Protein AF-A0A2V9KJS5-F1 (afdb_monomer)

Radius of gyration: 25.61 Å; Cα contacts (8 Å, |Δi|>4): 44; chains: 1; bounding box: 44×34×64 Å

Mean predicted aligned error: 13.13 Å

Structure (mmCIF, N/CA/C/O backbone):
data_AF-A0A2V9KJS5-F1
#
_entry.id   AF-A0A2V9KJS5-F1
#
loop_
_atom_site.group_PDB
_atom_site.id
_atom_site.type_symbol
_atom_site.label_atom_id
_atom_site.label_alt_id
_atom_site.label_comp_id
_atom_site.label_asym_id
_atom_site.label_entity_id
_atom_site.label_seq_id
_atom_site.pdbx_PDB_ins_code
_atom_site.Cartn_x
_atom_site.Cartn_y
_atom_site.Cartn_z
_atom_site.occupancy
_atom_site.B_iso_or_equiv
_atom_site.auth_seq_id
_atom_site.auth_comp_id
_atom_site.auth_asym_id
_atom_site.auth_atom_id
_atom_site.pdbx_PDB_model_num
ATOM 1 N N . MET A 1 1 ? -23.967 -6.698 23.222 1.00 66.19 1 MET A N 1
ATOM 2 C CA . MET A 1 1 ? -23.180 -5.542 22.737 1.00 66.19 1 MET A CA 1
ATOM 3 C C . MET A 1 1 ? -22.035 -5.973 21.818 1.00 66.19 1 MET A C 1
ATOM 5 O O . MET A 1 1 ? -22.158 -5.755 20.622 1.00 66.19 1 MET A O 1
ATOM 9 N N . LEU A 1 2 ? -21.000 -6.670 22.311 1.00 79.38 2 LEU A N 1
ATOM 10 C CA . LEU A 1 2 ? -19.844 -7.090 21.489 1.00 79.38 2 LEU A CA 1
ATOM 11 C C . LEU A 1 2 ? -20.213 -7.944 20.261 1.00 79.38 2 LEU A C 1
ATOM 13 O O . LEU A 1 2 ? -19.704 -7.692 19.179 1.00 79.38 2 LEU A O 1
ATOM 17 N N . LYS A 1 3 ? -21.171 -8.877 20.381 1.00 79.25 3 LYS A N 1
ATOM 18 C CA . LYS A 1 3 ? -21.680 -9.669 19.236 1.00 79.25 3 LYS A CA 1
ATOM 19 C C . LYS A 1 3 ? -22.323 -8.825 18.121 1.00 79.25 3 LYS A C 1
ATOM 21 O O . LYS A 1 3 ? -22.364 -9.272 16.985 1.00 79.25 3 LYS A O 1
ATOM 26 N N . SER A 1 4 ? -22.862 -7.648 18.449 1.00 77.19 4 SER A N 1
ATOM 27 C CA . SER A 1 4 ? -23.443 -6.722 17.463 1.00 77.19 4 SER A CA 1
ATOM 28 C C . SER A 1 4 ? -22.342 -5.935 16.754 1.00 77.19 4 SER A C 1
ATOM 30 O O . SER A 1 4 ? -22.326 -5.853 15.531 1.00 77.19 4 SER A O 1
ATOM 32 N N . VAL A 1 5 ? -21.356 -5.458 17.523 1.00 82.00 5 VAL A N 1
ATOM 33 C CA . VAL A 1 5 ? -20.158 -4.797 16.990 1.00 82.00 5 VAL A CA 1
ATOM 34 C C . VAL A 1 5 ? -19.391 -5.733 16.052 1.00 82.00 5 VAL A C 1
ATOM 36 O O . VAL A 1 5 ? -19.083 -5.350 14.935 1.00 82.00 5 VAL A O 1
ATOM 39 N N . ALA A 1 6 ? -19.194 -6.998 16.437 1.00 76.00 6 ALA A N 1
ATOM 40 C CA . ALA A 1 6 ? -18.516 -8.009 15.620 1.00 76.00 6 ALA A CA 1
ATOM 41 C C . ALA A 1 6 ? -19.220 -8.344 14.287 1.00 76.00 6 ALA A C 1
ATOM 43 O O . ALA A 1 6 ? -18.598 -8.925 13.407 1.00 76.00 6 ALA A O 1
ATOM 44 N N . ARG A 1 7 ? -20.504 -7.997 14.122 1.00 79.56 7 ARG A N 1
ATOM 45 C CA . ARG A 1 7 ? -21.276 -8.210 12.882 1.00 79.56 7 ARG A CA 1
ATOM 46 C C . ARG A 1 7 ? -21.325 -6.965 11.986 1.00 79.56 7 ARG A C 1
ATOM 48 O O . ARG A 1 7 ? -22.217 -6.857 11.153 1.00 79.56 7 ARG A O 1
ATOM 55 N N . GLY A 1 8 ? -20.407 -6.017 12.182 1.00 70.06 8 GLY A N 1
ATOM 56 C CA . GLY A 1 8 ? -20.350 -4.758 11.430 1.00 70.06 8 GLY A CA 1
ATOM 57 C C . GLY A 1 8 ? -21.174 -3.621 12.043 1.00 70.06 8 GLY A C 1
ATOM 58 O O . GLY A 1 8 ? -21.298 -2.553 11.449 1.00 70.06 8 GLY A O 1
ATOM 59 N N . GLY A 1 9 ? -21.741 -3.817 13.238 1.00 77.69 9 GLY A N 1
ATOM 60 C CA . GLY A 1 9 ? -22.345 -2.733 14.008 1.00 77.69 9 GLY A CA 1
ATOM 61 C C . GLY A 1 9 ? -21.290 -1.808 14.626 1.00 77.69 9 GLY A C 1
ATOM 62 O O . GLY A 1 9 ? -20.128 -2.171 14.793 1.00 77.69 9 GLY A O 1
ATOM 63 N N . SER A 1 10 ? -21.702 -0.612 15.048 1.00 84.19 10 SER A N 1
ATOM 64 C CA . SER A 1 10 ? -20.846 0.279 15.843 1.00 84.19 10 SER A CA 1
ATOM 65 C C . SER A 1 10 ? -21.577 0.782 17.079 1.00 84.19 10 SER A C 1
ATOM 67 O O . SER A 1 10 ? -22.795 0.956 17.052 1.00 84.19 10 SER A O 1
ATOM 69 N N . VAL A 1 11 ? -20.841 0.989 18.172 1.00 89.44 11 VAL A N 1
ATOM 70 C CA . VAL A 1 11 ? -21.394 1.506 19.428 1.00 89.44 11 VAL A CA 1
ATOM 71 C C . VAL A 1 11 ? -20.583 2.706 19.899 1.00 89.44 11 VAL A C 1
ATOM 73 O O . VAL A 1 11 ? -19.363 2.632 20.024 1.00 89.44 11 VAL A O 1
ATOM 76 N N . THR A 1 12 ? -21.267 3.807 20.194 1.00 91.50 12 THR A N 1
ATOM 77 C CA . THR A 1 12 ? -20.660 5.006 20.781 1.00 91.50 12 THR A CA 1
ATOM 78 C C . THR A 1 12 ? -20.709 4.913 22.302 1.00 91.50 12 THR A C 1
ATOM 80 O O . THR A 1 12 ? -21.775 4.738 22.886 1.00 91.50 12 THR A O 1
ATOM 83 N N . VAL A 1 13 ? -19.554 5.040 22.950 1.00 92.12 13 VAL A N 1
ATOM 84 C CA . VAL A 1 13 ? -19.421 5.114 24.408 1.00 92.12 13 VAL A CA 1
ATOM 85 C C . VAL A 1 13 ? -19.503 6.579 24.816 1.00 92.12 13 VAL A C 1
ATOM 87 O O . VAL A 1 13 ? -18.744 7.411 24.314 1.00 92.12 13 VAL A O 1
ATOM 90 N N . THR A 1 14 ? -20.421 6.901 25.727 1.00 95.81 14 THR A N 1
ATOM 91 C CA . THR A 1 14 ? -20.637 8.266 26.221 1.00 95.81 14 THR A CA 1
ATOM 92 C C . THR A 1 14 ? -20.308 8.392 27.705 1.00 95.81 14 THR A C 1
ATOM 94 O O . THR A 1 14 ? -20.725 7.549 28.496 1.00 95.81 14 THR A O 1
ATOM 97 N N . LEU A 1 15 ? -19.663 9.489 28.103 1.00 92.62 15 LEU A N 1
ATOM 98 C CA . LEU A 1 15 ? -19.493 9.903 29.493 1.00 92.62 15 LEU A CA 1
ATOM 99 C C . LEU A 1 15 ? -20.360 11.141 29.753 1.00 92.62 15 LEU A C 1
ATOM 101 O O . LEU A 1 15 ? -20.144 12.189 29.149 1.00 92.62 15 LEU A O 1
ATOM 105 N N . ARG A 1 16 ? -21.354 11.023 30.647 1.00 94.38 16 ARG A N 1
ATOM 106 C CA . ARG A 1 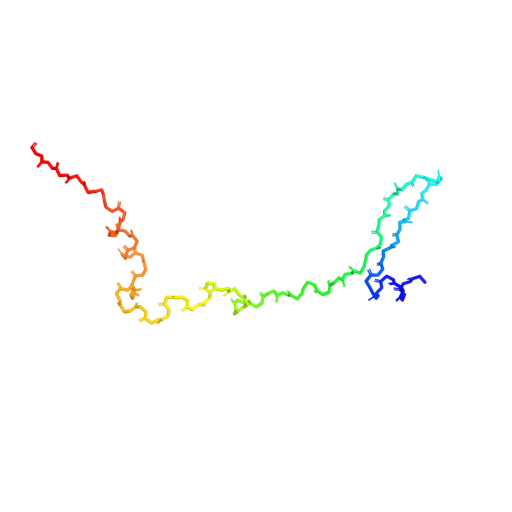16 ? -22.323 12.100 30.958 1.00 94.38 16 ARG A CA 1
ATOM 107 C C . ARG A 1 16 ? -23.002 12.669 29.701 1.00 94.38 16 ARG A C 1
ATOM 109 O O . ARG A 1 16 ? -23.056 13.878 29.502 1.00 94.38 16 ARG A O 1
ATOM 116 N N . GLY A 1 17 ? -23.450 11.778 28.814 1.00 91.94 17 GLY A N 1
ATOM 117 C CA . GLY A 1 17 ? -24.099 12.136 27.547 1.00 91.94 17 GLY A CA 1
ATOM 118 C C . GLY A 1 17 ? -23.153 12.644 26.452 1.00 91.94 17 GLY A C 1
ATOM 119 O O . GLY A 1 17 ? -23.589 12.818 25.319 1.00 91.94 17 GLY A O 1
ATOM 120 N N . LYS A 1 18 ? -21.859 12.840 26.743 1.00 92.88 18 LYS A N 1
ATOM 121 C CA . LYS A 1 18 ? -20.866 13.263 25.749 1.00 92.88 18 LYS A CA 1
ATOM 122 C C . LYS A 1 18 ? -20.149 12.050 25.158 1.00 92.88 18 LYS A C 1
ATOM 124 O O . LYS A 1 18 ? -19.657 11.229 25.931 1.00 92.88 18 LYS A O 1
ATOM 129 N N . PRO A 1 19 ? -20.066 11.904 23.829 1.00 93.00 19 PRO A N 1
ATOM 130 C CA . PRO A 1 19 ? -19.322 10.812 23.208 1.00 93.00 19 PRO A CA 1
ATOM 131 C C . PRO A 1 19 ? -17.830 10.920 23.547 1.00 93.00 19 PRO A C 1
ATOM 133 O O . PRO A 1 19 ? -17.236 11.983 23.395 1.00 93.00 19 PRO A O 1
ATOM 136 N N . VAL A 1 20 ? -17.239 9.820 24.018 1.00 95.19 20 VAL A N 1
ATOM 137 C CA . VAL A 1 20 ? -15.817 9.744 24.410 1.00 95.19 20 VAL A CA 1
ATOM 138 C C . VAL A 1 20 ? -15.037 8.674 23.652 1.00 95.19 20 VAL A C 1
ATOM 140 O O . VAL A 1 20 ? -13.826 8.799 23.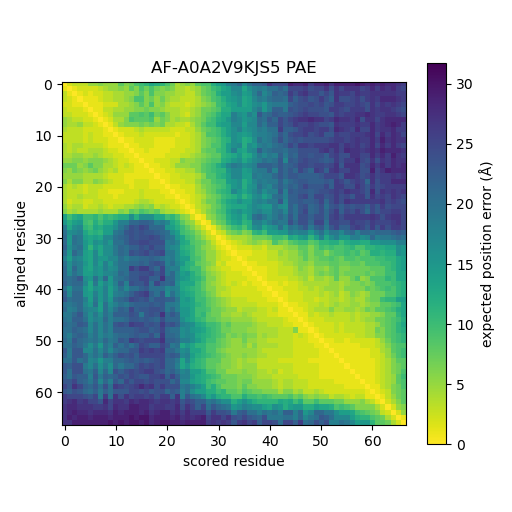512 1.00 95.19 20 VAL A O 1
ATOM 143 N N . ALA A 1 21 ? -15.705 7.635 23.145 1.00 93.31 21 ALA A N 1
ATOM 144 C CA . ALA A 1 21 ? -15.071 6.602 22.331 1.00 93.31 21 ALA A CA 1
ATOM 145 C C . ALA A 1 21 ? -16.081 5.941 21.384 1.00 93.31 21 ALA A C 1
ATOM 147 O O . ALA A 1 21 ? -17.291 5.987 21.615 1.00 93.31 21 ALA A O 1
ATOM 148 N N . LYS A 1 22 ? -15.583 5.286 20.331 1.00 89.69 22 LYS A N 1
ATOM 149 C CA . LYS A 1 22 ? -16.386 4.470 19.415 1.00 89.69 22 LYS A CA 1
ATOM 150 C C . LYS A 1 22 ? -15.807 3.061 19.354 1.00 89.69 22 LYS A C 1
ATOM 152 O O . LYS A 1 22 ? -14.634 2.881 19.049 1.00 89.69 22 LYS A O 1
ATOM 157 N N . LEU A 1 23 ? -16.648 2.077 19.642 1.00 89.19 23 LEU A N 1
ATOM 158 C CA . LEU A 1 23 ? -16.358 0.659 19.498 1.00 89.19 23 LEU A CA 1
ATOM 159 C C . LEU A 1 23 ? -16.847 0.224 18.116 1.00 89.19 23 LEU A C 1
ATOM 161 O O . LEU A 1 23 ? -18.043 0.280 17.820 1.00 89.19 23 LEU A O 1
ATOM 165 N N . VAL A 1 24 ? -15.910 -0.173 17.269 1.00 84.69 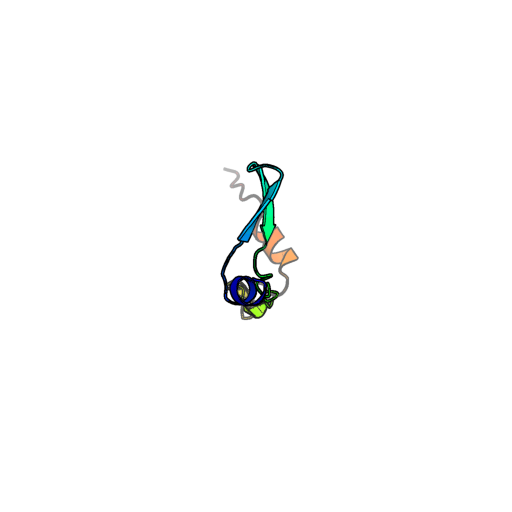24 VAL A N 1
ATOM 166 C CA . VAL A 1 24 ? -16.161 -0.736 15.939 1.00 84.69 24 VAL A CA 1
ATOM 167 C C . VAL A 1 24 ? -15.636 -2.163 15.915 1.00 84.69 24 VAL A C 1
ATOM 169 O O . VAL A 1 24 ? -14.766 -2.506 16.722 1.00 84.69 24 VAL A O 1
ATOM 172 N N . SER A 1 25 ? -16.157 -3.012 15.024 1.00 82.69 25 SER A N 1
ATOM 173 C CA . SER A 1 25 ? -15.426 -4.234 14.710 1.00 82.69 25 SER A CA 1
ATOM 174 C C . SER A 1 25 ? -14.054 -3.814 14.222 1.00 82.69 25 SER A C 1
ATOM 176 O O . SER A 1 25 ? -13.937 -2.937 13.363 1.00 82.69 25 SER A O 1
ATOM 178 N N . LEU A 1 26 ? -13.027 -4.470 14.742 1.00 74.81 26 LEU A N 1
ATOM 179 C CA . LEU A 1 26 ? -11.844 -4.658 13.934 1.00 74.81 26 LEU A CA 1
ATOM 180 C C . LEU A 1 26 ? -12.356 -5.499 12.769 1.00 74.81 26 LEU A C 1
ATOM 182 O O . LEU A 1 26 ? -12.569 -6.701 12.920 1.00 74.81 26 LEU A O 1
ATOM 186 N N . GLU A 1 27 ? -12.687 -4.858 11.645 1.00 65.94 27 GLU A N 1
ATOM 187 C CA . GLU A 1 27 ? -12.612 -5.591 10.393 1.00 65.94 27 GLU A CA 1
ATOM 188 C C . GLU A 1 27 ? -11.244 -6.264 10.446 1.00 65.94 27 GLU A C 1
ATOM 190 O O . GLU A 1 27 ? -10.262 -5.632 10.858 1.00 65.94 27 GLU A O 1
ATOM 195 N N . GLU A 1 28 ? -11.169 -7.555 10.123 1.00 56.50 28 GLU A N 1
ATOM 196 C CA . GLU A 1 28 ? -9.897 -8.052 9.635 1.00 56.50 28 GLU A CA 1
ATOM 197 C C . GLU A 1 28 ? -9.560 -7.081 8.511 1.00 56.50 28 GLU A C 1
ATOM 199 O O . GLU A 1 28 ? -10.142 -7.156 7.425 1.00 56.50 28 GLU A O 1
ATOM 204 N N . THR A 1 29 ? -8.685 -6.112 8.785 1.00 57.22 29 THR A N 1
ATOM 205 C CA . THR A 1 29 ? -7.883 -5.486 7.760 1.00 57.22 29 THR A CA 1
ATOM 206 C C . THR A 1 29 ? -7.162 -6.685 7.203 1.00 57.22 29 THR A C 1
ATOM 208 O O . THR A 1 29 ? -6.125 -7.084 7.723 1.00 57.22 29 THR A O 1
ATOM 211 N N . LYS A 1 30 ? -7.801 -7.369 6.248 1.00 61.94 30 LYS A N 1
ATOM 212 C CA . LYS A 1 30 ? -7.168 -8.410 5.478 1.00 61.94 30 LYS A CA 1
ATOM 213 C C . LYS A 1 30 ? -5.992 -7.665 4.918 1.00 61.94 30 LYS A C 1
ATOM 215 O O . LYS A 1 30 ? -6.184 -6.739 4.125 1.00 61.94 30 LYS A O 1
ATOM 220 N N . GLU A 1 31 ? -4.816 -7.963 5.456 1.00 69.56 31 GLU A N 1
ATOM 221 C CA . GLU A 1 31 ? -3.584 -7.445 4.913 1.00 69.56 31 GLU A CA 1
ATOM 222 C C . GLU A 1 31 ? -3.680 -7.745 3.430 1.00 69.56 31 GLU A C 1
ATOM 224 O O . GLU A 1 31 ? -3.795 -8.908 3.027 1.00 69.56 31 GLU A O 1
ATOM 229 N N . ARG A 1 32 ? -3.817 -6.680 2.632 1.00 75.62 32 ARG A N 1
ATOM 230 C CA . ARG A 1 32 ? -3.957 -6.842 1.195 1.00 75.62 32 ARG A CA 1
ATOM 231 C C . ARG A 1 32 ? -2.696 -7.545 0.764 1.00 75.62 32 ARG A C 1
ATOM 233 O O . ARG A 1 32 ? -1.593 -7.031 0.970 1.00 75.62 32 ARG A O 1
ATOM 240 N N . LYS A 1 33 ? -2.857 -8.736 0.205 1.00 84.62 33 LYS A N 1
ATOM 241 C CA . LYS A 1 33 ? -1.726 -9.454 -0.352 1.00 84.62 33 LYS A CA 1
ATOM 242 C C . LYS A 1 33 ? -1.164 -8.586 -1.464 1.00 84.62 33 LYS A C 1
ATOM 244 O O . LYS A 1 33 ? -1.896 -7.850 -2.126 1.00 84.62 33 LYS A O 1
ATOM 249 N N . LEU A 1 34 ? 0.139 -8.688 -1.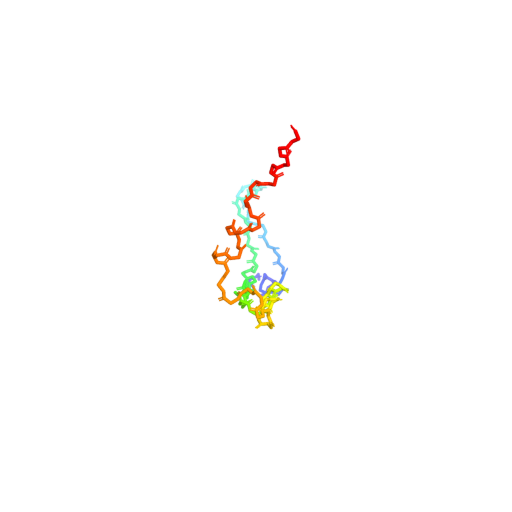709 1.00 80.62 34 LEU A N 1
ATOM 250 C CA . LEU A 1 34 ? 0.763 -7.950 -2.808 1.00 80.62 34 LEU A CA 1
ATOM 251 C C . LEU A 1 34 ? 0.061 -8.241 -4.150 1.00 80.62 34 LEU A C 1
ATOM 253 O O . LEU A 1 34 ? -0.051 -7.361 -4.992 1.00 80.62 34 LEU A O 1
ATOM 257 N N . THR A 1 35 ? -0.480 -9.453 -4.299 1.00 85.62 35 THR A N 1
ATOM 258 C CA . THR A 1 35 ? -1.278 -9.919 -5.441 1.00 85.62 35 THR A CA 1
ATOM 259 C C . THR A 1 35 ? -2.629 -9.228 -5.604 1.00 85.62 35 THR A C 1
ATOM 261 O O . THR A 1 35 ? -3.196 -9.276 -6.689 1.00 85.62 35 THR A O 1
ATOM 264 N N . ASP A 1 36 ? -3.158 -8.598 -4.555 1.00 88.75 36 ASP A N 1
ATOM 265 C CA . ASP A 1 36 ? -4.471 -7.945 -4.584 1.00 88.75 36 ASP A CA 1
ATOM 266 C C . ASP A 1 36 ? -4.399 -6.556 -5.241 1.00 88.75 36 ASP A C 1
ATOM 268 O O . ASP A 1 36 ? -5.421 -5.946 -5.560 1.00 88.75 36 ASP A O 1
ATOM 272 N N . PHE A 1 37 ? -3.189 -6.028 -5.450 1.00 89.12 37 PHE A N 1
ATOM 273 C CA . PHE A 1 37 ? -2.986 -4.767 -6.148 1.00 89.12 37 PHE A CA 1
ATOM 274 C C . PHE A 1 37 ? -3.033 -4.991 -7.659 1.00 89.12 37 PHE A C 1
ATOM 276 O O . PHE A 1 37 ? -2.244 -5.759 -8.198 1.00 89.12 37 PHE A O 1
ATOM 283 N N . ALA A 1 38 ? -3.869 -4.226 -8.367 1.00 87.75 38 ALA A N 1
ATOM 284 C CA . ALA A 1 38 ? -3.970 -4.279 -9.832 1.00 87.75 38 ALA A CA 1
ATOM 285 C C . ALA A 1 38 ? -2.631 -4.031 -10.557 1.00 87.75 38 ALA A C 1
ATOM 287 O O . ALA A 1 38 ? -2.456 -4.428 -11.704 1.00 87.75 38 ALA A O 1
ATOM 288 N N . ALA A 1 39 ? -1.680 -3.371 -9.890 1.00 87.06 39 ALA A N 1
ATOM 289 C CA . ALA A 1 39 ? -0.345 -3.133 -10.421 1.00 87.06 39 ALA A CA 1
ATOM 290 C C . ALA A 1 39 ? 0.610 -4.331 -10.305 1.00 87.06 39 ALA A C 1
ATOM 292 O O . ALA A 1 39 ? 1.659 -4.341 -10.954 1.00 87.06 39 ALA A O 1
ATOM 293 N N . PHE A 1 40 ? 0.283 -5.329 -9.482 1.00 90.62 40 PHE A N 1
ATOM 294 C CA . PHE A 1 40 ? 1.126 -6.499 -9.292 1.00 90.62 40 PHE A CA 1
ATOM 295 C C . PHE A 1 40 ? 1.244 -7.286 -10.600 1.00 90.62 40 PHE A C 1
ATOM 297 O O . PHE A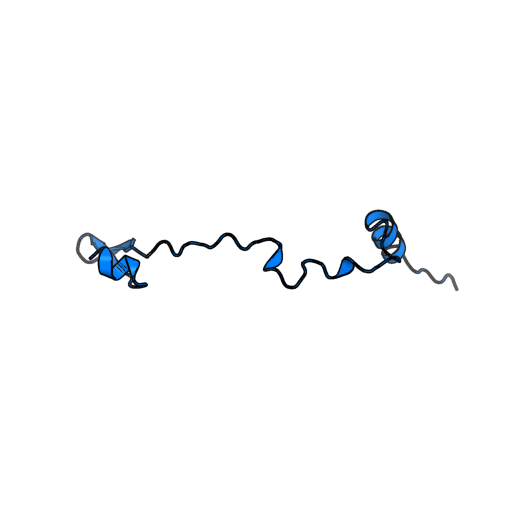 1 40 ? 0.252 -7.625 -11.237 1.00 90.62 40 PHE A O 1
ATOM 304 N N . GLY A 1 41 ? 2.480 -7.547 -11.028 1.00 88.06 41 GLY A N 1
ATOM 305 C CA . GLY A 1 41 ? 2.753 -8.286 -12.260 1.00 88.06 41 GLY A CA 1
ATOM 306 C C . GLY A 1 41 ? 2.590 -7.498 -13.567 1.00 88.06 41 GLY A C 1
ATOM 307 O O . GLY A 1 41 ? 2.913 -8.053 -14.614 1.00 88.06 41 GLY A O 1
ATOM 308 N N . MET A 1 42 ? 2.198 -6.211 -13.546 1.00 89.06 42 MET A N 1
ATOM 309 C CA . MET A 1 42 ? 2.032 -5.397 -14.771 1.00 89.06 42 MET A CA 1
ATOM 310 C C . MET A 1 42 ? 3.268 -5.383 -15.688 1.00 89.06 42 MET A C 1
ATOM 312 O O . MET A 1 42 ? 3.142 -5.217 -16.900 1.00 89.06 42 MET A O 1
ATOM 316 N N . TRP A 1 43 ? 4.465 -5.557 -15.125 1.00 86.75 43 TRP A N 1
ATOM 317 C CA . TRP A 1 43 ? 5.730 -5.537 -15.865 1.00 86.75 43 TRP A CA 1
ATOM 318 C C . TRP A 1 43 ? 6.396 -6.913 -15.994 1.00 86.75 43 TRP A C 1
ATOM 320 O O . TRP A 1 43 ? 7.480 -6.997 -16.559 1.00 86.75 43 TRP A O 1
ATOM 330 N N . ALA A 1 44 ? 5.761 -7.997 -15.529 1.00 88.00 44 ALA A N 1
ATOM 331 C CA . ALA A 1 44 ? 6.386 -9.324 -15.469 1.00 88.00 44 ALA A CA 1
ATOM 332 C C . ALA A 1 44 ? 6.812 -9.873 -16.846 1.00 88.00 44 ALA A C 1
ATOM 334 O O . ALA A 1 44 ? 7.801 -10.590 -16.944 1.00 88.00 44 ALA A O 1
ATOM 335 N N . GLY A 1 45 ? 6.091 -9.521 -17.917 1.00 88.69 45 GLY A N 1
ATOM 336 C CA . GLY A 1 45 ? 6.399 -9.956 -19.287 1.00 88.69 45 GLY A CA 1
ATOM 337 C C . GLY A 1 45 ? 7.280 -8.997 -20.097 1.00 88.69 45 GLY A C 1
ATOM 338 O O . GLY A 1 45 ? 7.530 -9.245 -21.277 1.00 88.69 45 GLY A O 1
ATOM 339 N N . ARG A 1 46 ? 7.722 -7.873 -19.518 1.00 91.00 46 ARG A N 1
ATOM 340 C CA . ARG A 1 46 ? 8.421 -6.815 -20.259 1.00 91.00 46 ARG A CA 1
ATOM 341 C C . ARG A 1 46 ? 9.926 -7.041 -20.310 1.00 91.00 46 ARG A C 1
ATOM 343 O O . ARG A 1 46 ? 10.671 -6.542 -19.474 1.00 91.00 46 ARG A O 1
ATOM 350 N N . LYS A 1 47 ? 10.370 -7.719 -21.369 1.00 90.06 47 LYS A N 1
ATOM 351 C CA . LYS A 1 47 ? 11.798 -7.939 -21.665 1.00 90.06 47 LYS A CA 1
ATOM 352 C C . LYS A 1 47 ? 12.577 -6.645 -21.924 1.00 90.06 47 LYS A C 1
ATOM 354 O O . LYS A 1 47 ? 13.772 -6.570 -21.678 1.00 90.06 47 LYS A O 1
ATOM 359 N N . ASP A 1 48 ? 11.904 -5.587 -22.379 1.00 88.38 48 ASP A N 1
ATOM 360 C CA . ASP A 1 48 ? 12.533 -4.277 -22.586 1.00 88.38 48 ASP A CA 1
ATOM 361 C C . ASP A 1 48 ? 12.919 -3.571 -21.272 1.00 88.38 48 ASP A C 1
ATOM 363 O O . ASP A 1 48 ? 13.648 -2.580 -21.305 1.00 88.38 48 ASP A O 1
ATOM 367 N N . MET A 1 49 ? 12.422 -4.064 -20.131 1.00 88.94 49 MET A N 1
ATOM 368 C CA . MET A 1 49 ? 12.636 -3.524 -18.787 1.00 88.94 49 MET A CA 1
ATOM 369 C C . MET A 1 49 ? 13.253 -4.573 -17.841 1.00 88.94 49 MET A C 1
ATOM 371 O O . MET A 1 49 ? 12.962 -4.576 -16.649 1.00 88.94 49 MET A O 1
ATOM 375 N N . GLU A 1 50 ? 14.116 -5.456 -18.359 1.00 90.00 50 GLU A N 1
ATOM 376 C CA . GLU A 1 50 ? 14.875 -6.417 -17.534 1.00 90.00 50 GLU A CA 1
ATOM 377 C C . GLU A 1 50 ? 15.736 -5.726 -16.460 1.00 90.00 50 GLU A C 1
ATOM 379 O O . GLU A 1 50 ? 15.856 -6.238 -15.349 1.00 90.00 50 GLU A O 1
ATOM 384 N N . ASP A 1 51 ? 16.261 -4.529 -16.754 1.00 91.50 51 ASP A N 1
ATOM 385 C CA . ASP A 1 51 ? 16.835 -3.609 -15.763 1.00 91.50 51 ASP A CA 1
ATOM 386 C C . ASP A 1 51 ? 15.937 -2.362 -15.616 1.00 91.50 51 ASP A C 1
ATOM 388 O O . ASP A 1 51 ? 16.053 -1.399 -16.393 1.00 91.50 51 ASP A O 1
ATOM 392 N N . PRO A 1 52 ? 15.040 -2.336 -14.610 1.00 88.62 52 PRO A N 1
ATOM 393 C CA . PRO A 1 52 ? 14.156 -1.201 -14.365 1.00 88.62 52 PRO A CA 1
ATOM 394 C C . PRO A 1 52 ? 14.910 0.095 -14.056 1.00 88.62 52 PRO A C 1
ATOM 396 O O . PRO A 1 52 ? 14.459 1.180 -14.433 1.00 88.62 52 PRO A O 1
ATOM 399 N N . VAL A 1 53 ? 16.069 0.010 -13.397 1.00 92.19 53 VAL A N 1
ATOM 400 C CA . VAL A 1 53 ? 16.846 1.187 -12.991 1.00 92.19 53 VAL A CA 1
ATOM 401 C C . VAL A 1 53 ? 17.461 1.848 -14.221 1.00 92.19 53 VAL A C 1
ATOM 403 O O . VAL A 1 53 ? 17.306 3.060 -14.415 1.00 92.19 53 VAL A O 1
ATOM 406 N N . ALA A 1 54 ? 18.111 1.069 -15.088 1.00 92.25 54 ALA A N 1
ATOM 407 C CA . ALA A 1 54 ? 18.640 1.569 -16.354 1.00 92.25 54 ALA A CA 1
ATOM 408 C C . ALA A 1 54 ? 17.523 2.076 -17.277 1.00 92.25 54 ALA A C 1
ATOM 410 O O . ALA A 1 54 ? 17.667 3.143 -17.889 1.00 92.25 54 ALA A O 1
ATOM 411 N N . TRP A 1 55 ? 16.388 1.371 -17.337 1.00 92.38 55 TRP A N 1
ATOM 412 C CA . TRP A 1 55 ? 15.247 1.772 -18.156 1.00 92.38 55 TRP A CA 1
ATOM 413 C C . TRP A 1 55 ? 14.679 3.130 -17.725 1.00 92.38 55 TRP A C 1
ATOM 415 O O . TRP A 1 55 ? 14.531 4.022 -18.566 1.00 92.38 55 TRP A O 1
ATOM 425 N N . VAL A 1 56 ? 14.447 3.336 -16.419 1.00 92.50 56 VAL A N 1
ATOM 426 C CA . VAL A 1 56 ? 13.969 4.618 -15.869 1.00 92.50 56 VAL A CA 1
ATOM 427 C C . VAL A 1 56 ? 14.978 5.737 -16.131 1.00 92.50 56 VAL A C 1
ATOM 429 O O . VAL A 1 56 ? 14.592 6.825 -16.564 1.00 92.50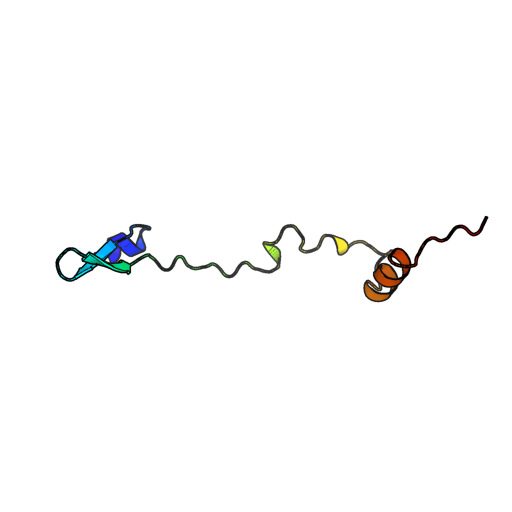 56 VAL A O 1
ATOM 432 N N . ARG A 1 57 ? 16.278 5.484 -15.926 1.00 93.38 57 ARG A N 1
ATOM 433 C CA . ARG A 1 57 ? 17.333 6.469 -16.22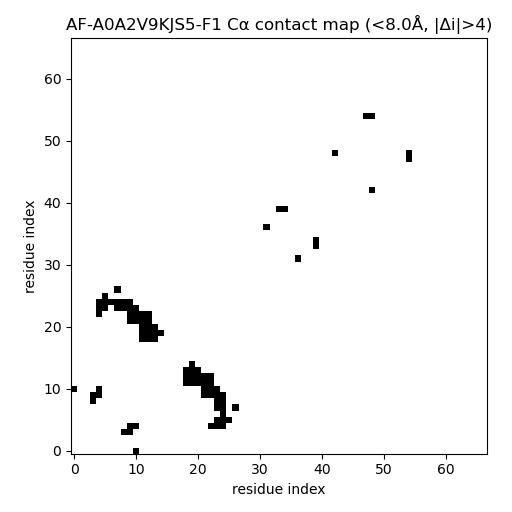2 1.00 93.38 57 ARG A CA 1
ATOM 434 C C . ARG A 1 57 ? 17.311 6.894 -17.686 1.00 93.38 57 ARG A C 1
ATOM 436 O O . ARG A 1 57 ? 17.382 8.086 -17.963 1.00 93.38 57 ARG A O 1
ATOM 443 N N . ARG A 1 58 ? 17.174 5.943 -18.617 1.00 91.25 58 ARG A N 1
ATOM 444 C CA . ARG A 1 58 ? 17.107 6.210 -20.061 1.00 91.25 58 ARG A CA 1
ATOM 445 C C . ARG A 1 58 ?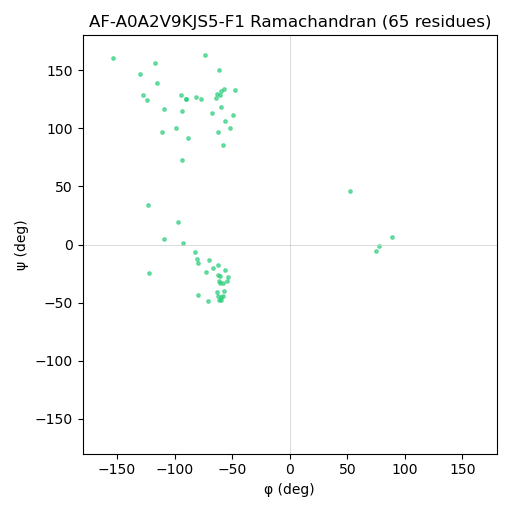 15.927 7.109 -20.419 1.00 91.25 58 ARG A C 1
ATOM 447 O O . ARG A 1 58 ? 16.126 8.073 -21.150 1.00 91.25 58 ARG A O 1
ATOM 454 N N . ILE A 1 59 ? 14.724 6.823 -19.916 1.00 91.81 59 ILE A N 1
ATOM 455 C CA . ILE A 1 59 ? 13.533 7.620 -20.257 1.00 91.81 59 ILE A CA 1
ATOM 456 C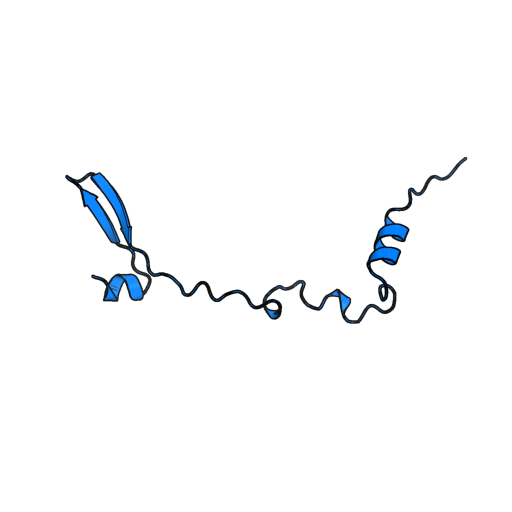 C . ILE A 1 59 ? 13.524 9.005 -19.596 1.00 91.81 59 ILE A C 1
ATOM 458 O O . ILE A 1 59 ? 12.881 9.911 -20.118 1.00 91.81 59 ILE A O 1
ATOM 462 N N . ARG A 1 60 ? 14.246 9.175 -18.479 1.00 93.12 60 ARG A N 1
ATOM 463 C CA . ARG A 1 60 ? 14.430 10.461 -17.792 1.00 93.12 60 ARG A CA 1
ATOM 464 C C . ARG A 1 60 ? 15.534 11.325 -18.399 1.00 93.12 60 ARG A C 1
ATOM 466 O O . ARG A 1 60 ? 15.689 12.466 -17.970 1.00 93.12 60 ARG A O 1
ATOM 473 N N . LYS A 1 61 ? 16.304 10.818 -19.371 1.00 91.31 61 LYS A N 1
ATOM 474 C CA . LYS A 1 61 ? 17.306 11.640 -20.056 1.00 91.31 61 LYS A CA 1
ATOM 475 C C . LYS A 1 61 ? 16.602 12.822 -20.738 1.00 91.31 61 LYS A C 1
ATOM 477 O O . LYS A 1 61 ? 15.633 12.598 -21.471 1.00 91.31 61 LYS A O 1
ATOM 482 N N . PRO A 1 62 ? 17.064 14.063 -20.513 1.00 87.25 62 PRO A N 1
ATOM 483 C CA . PRO A 1 62 ? 16.497 15.220 -21.183 1.00 87.25 62 PRO A CA 1
ATOM 484 C C . PRO A 1 62 ? 16.644 15.049 -22.696 1.00 87.25 62 PRO A C 1
ATOM 486 O O . PRO A 1 62 ? 17.710 14.694 -23.195 1.00 87.25 62 PRO A O 1
ATOM 489 N N . ARG A 1 63 ? 15.555 15.287 -23.429 1.00 79.38 63 ARG A N 1
ATOM 490 C CA . ARG A 1 63 ? 15.557 15.293 -24.894 1.00 79.38 63 ARG A CA 1
ATOM 491 C C . ARG A 1 63 ? 15.780 16.723 -25.365 1.00 79.38 63 ARG A C 1
ATOM 493 O O . ARG A 1 63 ? 14.836 17.379 -25.793 1.00 79.38 63 ARG A O 1
ATOM 500 N N . TYR A 1 64 ? 17.000 17.232 -25.227 1.00 79.00 64 TYR A N 1
ATOM 501 C CA . TYR A 1 64 ? 17.343 18.483 -25.893 1.00 79.00 64 TYR A CA 1
ATOM 502 C C . TYR A 1 64 ? 17.589 18.187 -27.374 1.00 79.00 64 TYR A C 1
ATOM 504 O O . TYR A 1 64 ? 18.377 17.313 -27.730 1.00 79.00 64 TYR A O 1
ATOM 512 N N . ARG A 1 65 ? 16.873 18.896 -28.244 1.00 68.81 65 ARG A N 1
ATOM 513 C CA . ARG A 1 65 ? 17.221 19.008 -29.656 1.00 68.81 65 ARG A CA 1
ATOM 514 C C . ARG A 1 65 ? 17.947 20.341 -29.781 1.00 68.81 65 ARG A C 1
ATOM 516 O O . ARG A 1 65 ? 17.302 21.381 -29.718 1.00 68.81 65 ARG A O 1
ATOM 523 N N . LEU A 1 66 ? 19.276 20.299 -29.833 1.00 63.34 66 LEU A N 1
ATOM 524 C CA . LEU A 1 66 ? 20.062 21.476 -30.192 1.00 63.34 66 LEU A CA 1
ATOM 525 C C . LEU A 1 66 ? 19.765 21.756 -31.671 1.00 63.34 66 LEU A C 1
ATOM 527 O O . LEU A 1 66 ? 20.033 20.902 -32.517 1.00 63.34 66 LEU A O 1
ATOM 531 N N . HIS A 1 67 ? 19.107 22.884 -31.926 1.00 62.19 67 HIS A N 1
ATOM 532 C CA . HIS A 1 67 ? 18.954 23.498 -33.241 1.00 62.19 67 HIS A CA 1
ATOM 533 C C . HIS A 1 67 ? 19.966 24.630 -33.354 1.00 62.19 67 HIS A C 1
ATOM 535 O O . HIS A 1 67 ? 20.148 25.326 -32.328 1.00 62.19 67 HIS A O 1
#

Solvent-accessible surface area (backbone atoms only — not comparable to full-atom values): 4478 Å² total; per-residue (Å²): 109,69,75,49,18,70,71,76,35,71,47,76,42,58,60,94,86,40,80,76,48,73,49,60,43,79,64,78,74,67,75,75,50,72,79,72,40,88,68,53,68,74,62,75,84,45,75,91,45,77,50,56,66,61,46,53,53,60,72,66,50,82,84,79,78,89,127

Nearest PDB structures (foldseek):
  5kpi-assembly2_B  TM=4.283E-01  e=9.505E+00  Mus musculus

Secondary structure (DSSP, 8-state):
-HHHHTTT-EEEEEETTEEEEEEE---------GGGSTTTTTTTT-GGGSSHHHHHHHHTS------

Sequence (67 aa):
MLKSVARGGSVTVTLRGKPVAKLVSLEETKERKLTDFAAFGMWAGRKDMEDPVAWVRRIRKPRYRLH

Foldseek 3Di:
DVVQLQVQDKDFDDDPNHTDDIRHPPPPPVVCPCVNDPCPCVCVPPPVPPPVVVVVVVVPPDPDDDD

pLDDT: mean 84.1, std 9.94, range [56.5, 95.81]